Protein AF-00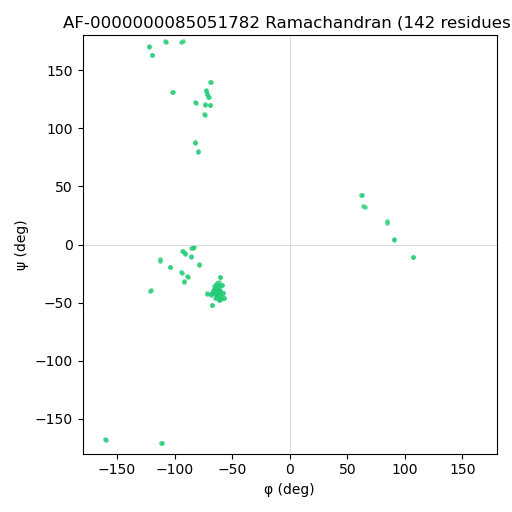00000085051782 (afdb_homodimer)

Radius of gyration: 15.24 Å; Cα contacts (8 Å, |Δi|>4): 209; chains: 2; bounding box: 27×44×33 Å

Organism: Asticcacaulis excentricus (strain ATCC 15261 / DSM 4724 / KCTC 12464 / NCIMB 9791 / VKM B-1370 / CB 48) (NCBI:txid573065)

InterPro domains:
  IPR009081 Phosphopantetheine binding ACP domain [PF00550] (8-69)
  IPR036736 ACP-like superfamily [G3DSA:1.10.1200.10] (5-72)
  IPR036736 ACP-like superfamily [SSF47336] (7-69)

Sequence (146 aa):
MDKAAFFAAIAEILEVDGSGLTGEENVRDIGNWDSLSVISFVAMVDSDLGRIVDGEKLKSAVTLNDLAAVAGLMDKAAFFAAIAEILEVDGSGLTGEENVRDIGNWDSLSVISFVAMVDSDLGRIVDGEKLKSAVTLNDLAAVAGL

Foldseek 3Di:
DDLLVLQVQLCVLQVHDSPPADFADFSVPRGPPDPSSVVSLQVCLCPVVVDHFDPVQVVPQGTSVSSVVSSVD/DDLLVLLVQLCVLQVHDSPPAPFADFSVPRGPPDPSSVVSLQVCLCPVVVDHFDPVQVVPQGTSVSSVVSSVD

Nearest PDB structures (foldseek):
  8jfh-assembly1_E  TM=8.331E-01  e=3.726E-03  Helicobacter pylori
  4ihf-assembly3_L  TM=8.035E-01  e=5.137E-03  Escherichia coli str. 'clone D i14'
  8rmc-assembly1_C  TM=7.681E-01  e=4.518E-03  Escherichia coli BL21(DE3)
  3eje-assembly1_A  TM=7.867E-01  e=5.842E-03  Escherichia coli K-12
  6smp-assembly2_D  TM=8.176E-01  e=2.112E-02  Photorhabdus luminescens

Structure (mmCIF, N/CA/C/O backbone):
data_AF-0000000085051782-model_v1
#
loop_
_entity.id
_entity.type
_entity.pdbx_description
1 polymer 'Carrier domain-containing protein'
#
loop_
_atom_site.group_PDB
_atom_site.id
_atom_site.type_symbol
_atom_site.label_atom_id
_atom_site.label_alt_id
_atom_site.label_comp_id
_atom_site.label_asym_id
_atom_site.label_entity_id
_atom_site.label_seq_id
_atom_site.pdbx_PDB_ins_code
_atom_site.Cartn_x
_atom_site.Cartn_y
_atom_site.Cartn_z
_atom_site.occupancy
_atom_site.B_iso_or_equiv
_atom_site.auth_seq_id
_atom_site.auth_comp_id
_atom_site.auth_asym_id
_atom_site.auth_atom_id
_atom_site.pdbx_PDB_model_num
ATOM 1 N N . MET A 1 1 ? 12.375 -15.25 -7.918 1 87.25 1 MET A N 1
ATOM 2 C CA . MET A 1 1 ? 10.945 -15.547 -7.91 1 87.25 1 MET A CA 1
ATOM 3 C C . MET A 1 1 ? 10.359 -15.438 -9.312 1 87.25 1 MET A C 1
ATOM 5 O O . MET A 1 1 ? 10.641 -14.477 -10.031 1 87.25 1 MET A O 1
ATOM 9 N N . ASP A 1 2 ? 9.688 -16.547 -9.758 1 93.12 2 ASP A N 1
ATOM 10 C CA . ASP A 1 2 ? 9.016 -16.453 -11.055 1 93.12 2 ASP A CA 1
ATOM 11 C C . ASP A 1 2 ? 7.559 -16.016 -10.883 1 93.12 2 ASP A C 1
ATOM 13 O O . ASP A 1 2 ? 7.105 -15.773 -9.766 1 93.12 2 ASP A O 1
ATOM 17 N N . LYS A 1 3 ? 6.816 -15.773 -11.969 1 95 3 LYS A N 1
ATOM 18 C CA . LYS A 1 3 ? 5.461 -15.234 -11.914 1 95 3 LYS A CA 1
ATOM 19 C C . LYS A 1 3 ? 4.523 -16.172 -11.156 1 95 3 LYS A C 1
ATOM 21 O O . LYS A 1 3 ? 3.654 -15.719 -10.406 1 95 3 LYS A O 1
ATOM 26 N N . ALA A 1 4 ? 4.707 -17.453 -11.391 1 95 4 ALA A N 1
ATOM 27 C CA . ALA A 1 4 ? 3.846 -18.422 -10.711 1 95 4 ALA A CA 1
ATOM 28 C C . ALA A 1 4 ? 3.98 -18.312 -9.195 1 95 4 ALA A C 1
ATOM 30 O O . ALA A 1 4 ? 2.977 -18.281 -8.477 1 95 4 ALA A O 1
ATOM 31 N N . ALA A 1 5 ? 5.184 -18.25 -8.727 1 95.38 5 ALA A N 1
ATOM 32 C CA . ALA A 1 5 ? 5.441 -18.062 -7.301 1 95.38 5 ALA A CA 1
ATOM 33 C C . ALA A 1 5 ? 4.895 -16.734 -6.809 1 95.38 5 ALA A C 1
ATOM 35 O O . ALA A 1 5 ? 4.391 -16.625 -5.688 1 95.38 5 ALA A O 1
ATOM 36 N N . PHE A 1 6 ? 5.055 -15.742 -7.691 1 96.88 6 PHE A N 1
ATOM 37 C CA . PHE A 1 6 ? 4.539 -14.414 -7.359 1 96.88 6 PHE A CA 1
ATOM 38 C C . PHE A 1 6 ? 3.027 -14.453 -7.172 1 96.88 6 PHE A C 1
ATOM 40 O O . PHE A 1 6 ? 2.502 -13.914 -6.199 1 96.88 6 PHE A O 1
ATOM 47 N N . PHE A 1 7 ? 2.35 -15.141 -8.023 1 97 7 PHE A N 1
ATOM 48 C CA . PHE A 1 7 ? 0.898 -15.227 -7.93 1 97 7 PHE A CA 1
ATOM 49 C C . PHE A 1 7 ? 0.485 -15.992 -6.676 1 97 7 PHE A C 1
ATOM 51 O O . PHE A 1 7 ? -0.502 -15.633 -6.027 1 97 7 PHE A O 1
ATOM 58 N N . ALA A 1 8 ? 1.239 -17.031 -6.402 1 96.31 8 ALA A N 1
ATOM 59 C CA . ALA A 1 8 ? 0.962 -17.797 -5.188 1 96.31 8 ALA A CA 1
ATOM 60 C C . ALA A 1 8 ? 1.106 -16.906 -3.947 1 96.31 8 ALA A C 1
ATOM 62 O O . ALA A 1 8 ? 0.298 -17 -3.02 1 96.31 8 ALA A O 1
ATOM 63 N N . ALA A 1 9 ? 2.15 -16.047 -3.963 1 96.25 9 ALA A N 1
ATOM 64 C CA . ALA A 1 9 ? 2.373 -15.133 -2.85 1 96.25 9 ALA A CA 1
A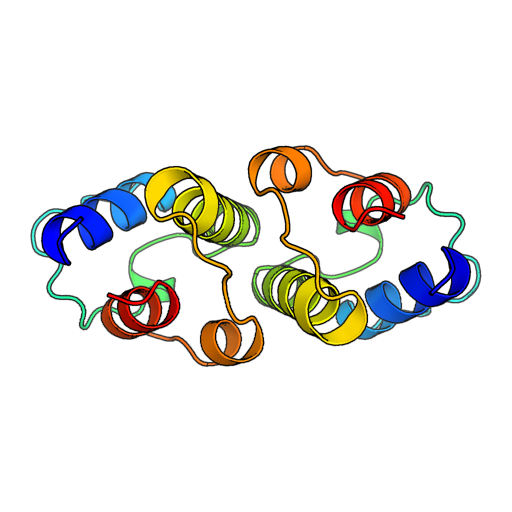TOM 65 C C . ALA A 1 9 ? 1.219 -14.148 -2.717 1 96.25 9 ALA A C 1
ATOM 67 O O . ALA A 1 9 ? 0.771 -13.852 -1.607 1 96.25 9 ALA A O 1
ATOM 68 N N . ILE A 1 10 ? 0.704 -13.609 -3.857 1 96.94 10 ILE A N 1
ATOM 69 C CA . ILE A 1 10 ? -0.42 -12.68 -3.838 1 96.94 10 ILE A CA 1
ATOM 70 C C . ILE A 1 10 ? -1.665 -13.383 -3.307 1 96.94 10 ILE A C 1
ATOM 72 O O . ILE A 1 10 ? -2.416 -12.82 -2.51 1 96.94 10 ILE A O 1
ATOM 76 N N . ALA A 1 11 ? -1.854 -14.633 -3.752 1 97.25 11 ALA A N 1
ATOM 77 C CA . ALA A 1 11 ? -2.996 -15.406 -3.273 1 97.25 11 ALA A CA 1
ATOM 78 C C . ALA A 1 11 ? -2.967 -15.547 -1.755 1 97.25 11 ALA A C 1
ATOM 80 O O . ALA A 1 11 ? -4.008 -15.477 -1.098 1 97.25 11 ALA A O 1
ATOM 81 N N . GLU A 1 12 ? -1.773 -15.797 -1.215 1 96.5 12 GLU A N 1
ATOM 82 C CA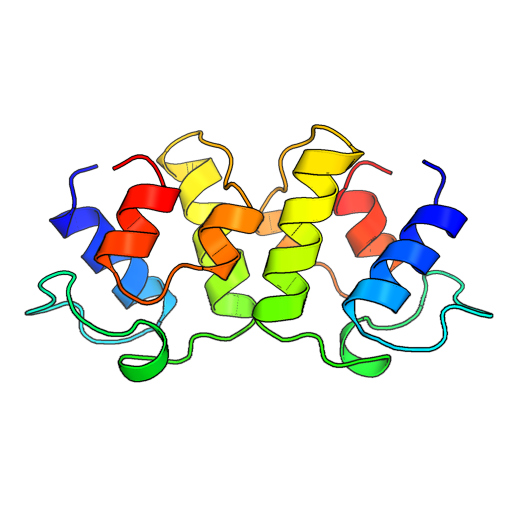 . GLU A 1 12 ? -1.617 -15.891 0.233 1 96.5 12 GLU A CA 1
ATOM 83 C C . GLU A 1 12 ? -1.971 -14.57 0.915 1 96.5 12 GLU A C 1
ATOM 85 O O . GLU A 1 12 ? -2.654 -14.562 1.941 1 96.5 12 GLU A O 1
ATOM 90 N N . ILE A 1 13 ? -1.507 -13.492 0.325 1 96.06 13 ILE A N 1
ATOM 91 C CA . ILE A 1 13 ? -1.797 -12.164 0.855 1 96.06 13 ILE A CA 1
ATOM 92 C C . ILE A 1 13 ? -3.305 -11.93 0.864 1 96.06 13 ILE A C 1
ATOM 94 O O . ILE A 1 13 ? -3.85 -11.383 1.828 1 96.06 13 ILE A O 1
ATOM 98 N N . LEU A 1 14 ? -3.982 -12.383 -0.164 1 96.06 14 LEU A N 1
ATOM 99 C CA . LEU A 1 14 ? -5.418 -12.172 -0.315 1 96.06 14 LEU A CA 1
ATOM 100 C C . LEU A 1 14 ? -6.207 -13.258 0.417 1 96.06 14 LEU A C 1
ATOM 102 O O . LEU A 1 14 ? -7.426 -13.156 0.555 1 96.06 14 LEU A O 1
ATOM 106 N N . GLU A 1 15 ? -5.477 -14.25 0.837 1 96.06 15 GLU A N 1
ATOM 107 C CA . GLU A 1 15 ? -6.07 -15.391 1.525 1 96.06 15 GLU A CA 1
ATOM 108 C C . GLU A 1 15 ? -7.062 -16.125 0.628 1 96.06 15 GLU A C 1
ATOM 110 O O . GLU A 1 15 ? -8.188 -16.422 1.046 1 96.06 15 GLU A O 1
ATOM 115 N N . VAL A 1 16 ? -6.746 -16.312 -0.561 1 96.06 16 VAL A N 1
ATOM 116 C CA . VAL A 1 16 ? -7.559 -17.047 -1.529 1 96.06 16 VAL A CA 1
ATOM 117 C C . VAL A 1 16 ? -6.762 -18.219 -2.104 1 96.06 16 VAL A C 1
ATOM 119 O O . VAL A 1 16 ? -5.562 -18.344 -1.848 1 96.06 16 VAL A O 1
ATOM 122 N N . ASP A 1 17 ? -7.441 -19.062 -2.848 1 95 17 ASP A N 1
ATOM 123 C CA . ASP A 1 17 ? -6.785 -20.172 -3.516 1 95 17 ASP A CA 1
ATOM 124 C C . ASP A 1 17 ? -5.961 -19.703 -4.707 1 95 17 ASP A C 1
ATOM 126 O O . ASP A 1 17 ? -6.488 -19.047 -5.613 1 95 17 ASP A O 1
ATOM 130 N N . GLY A 1 18 ? -4.762 -19.953 -4.699 1 93.94 18 GLY A N 1
ATOM 131 C CA . GLY A 1 18 ? -3.836 -19.5 -5.727 1 93.94 18 GLY A CA 1
ATOM 132 C C . GLY A 1 18 ? -3.775 -20.422 -6.926 1 93.94 18 GLY A C 1
ATOM 133 O O . GLY A 1 18 ? -3.107 -20.125 -7.918 1 93.94 18 GLY A O 1
ATOM 134 N N . SER A 1 19 ? -4.512 -21.484 -6.785 1 93 19 SER A N 1
ATOM 135 C CA . SER A 1 19 ? -4.465 -22.453 -7.879 1 93 19 SER A CA 1
ATOM 136 C C . SER A 1 19 ? -5.195 -21.938 -9.109 1 93 19 SER A C 1
ATOM 138 O O . SER A 1 19 ? -6.266 -21.328 -8.992 1 93 19 SER A O 1
ATOM 140 N N . GLY A 1 20 ? -4.609 -21.969 -10.219 1 91.12 20 GLY A N 1
ATOM 141 C CA . GLY A 1 20 ? -5.258 -21.625 -11.477 1 91.12 20 GLY A CA 1
ATOM 142 C C . GLY A 1 20 ? -5.125 -20.156 -11.828 1 91.12 20 GLY A C 1
ATOM 143 O O . GLY A 1 20 ? -5.789 -19.672 -12.75 1 91.12 20 GLY A O 1
ATOM 144 N N . LEU A 1 21 ? -4.41 -19.422 -11.086 1 94.75 21 LEU A N 1
ATOM 145 C CA . LEU A 1 21 ? -4.203 -18.016 -11.406 1 94.75 21 LEU A CA 1
ATOM 146 C C . LEU A 1 21 ? -3.299 -17.859 -12.625 1 94.75 21 LEU A C 1
ATOM 148 O O . LEU A 1 21 ? -2.209 -18.438 -12.672 1 94.75 21 LEU A O 1
ATOM 152 N N . THR A 1 22 ? -3.695 -17.141 -13.617 1 95.19 22 THR A N 1
ATOM 153 C CA . THR A 1 22 ? -2.969 -16.969 -14.867 1 95.19 22 THR A CA 1
ATOM 154 C C . THR A 1 22 ? -2.287 -15.609 -14.93 1 95.19 22 THR A C 1
ATOM 156 O O . THR A 1 22 ? -1.39 -15.391 -15.742 1 95.19 22 THR A O 1
ATOM 159 N N . GLY A 1 23 ? -2.725 -14.719 -14.148 1 97.06 23 GLY A N 1
ATOM 160 C CA . GLY A 1 23 ? -2.188 -13.367 -14.172 1 97.06 23 GLY A CA 1
ATOM 161 C C . GLY A 1 23 ? -3.137 -12.352 -14.789 1 97.06 23 GLY A C 1
ATOM 16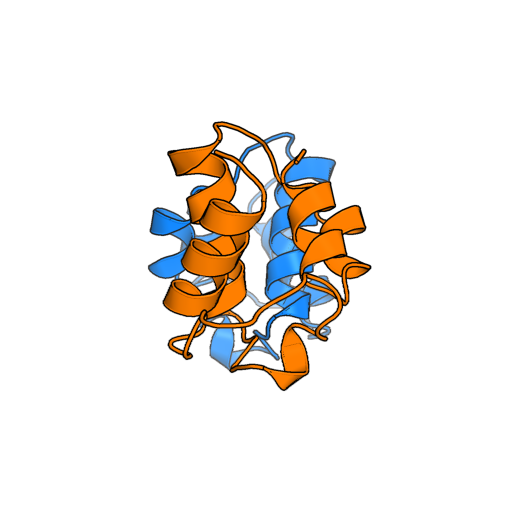2 O O . GLY A 1 23 ? -2.949 -11.148 -14.633 1 97.06 23 GLY A O 1
ATOM 163 N N . GLU A 1 24 ? -4.176 -12.883 -15.391 1 97.25 24 GLU A N 1
ATOM 164 C CA . GLU A 1 24 ? -5.113 -12 -16.078 1 97.25 24 GLU A CA 1
ATOM 165 C C . GLU A 1 24 ? -6.238 -11.555 -15.148 1 97.25 24 GLU A C 1
ATOM 167 O O . GLU A 1 24 ? -7.004 -10.648 -15.477 1 97.25 24 GLU A O 1
ATOM 172 N N . GLU A 1 25 ? -6.301 -12.125 -13.977 1 96.56 25 GLU A N 1
ATOM 173 C CA . GLU A 1 25 ? -7.371 -11.852 -13.023 1 96.56 25 GLU A CA 1
ATOM 174 C C . GLU A 1 25 ? -7.273 -10.43 -12.477 1 96.56 25 GLU A C 1
ATOM 176 O O . GLU A 1 25 ? -6.176 -9.945 -12.195 1 96.56 25 GLU A O 1
ATOM 181 N N . ASN A 1 26 ? -8.383 -9.82 -12.336 1 96.69 26 ASN A N 1
ATOM 182 C CA . ASN A 1 26 ? -8.461 -8.57 -11.594 1 96.69 26 ASN A CA 1
ATOM 183 C C . ASN A 1 26 ? -8.227 -8.781 -10.102 1 96.69 26 ASN A C 1
ATOM 185 O O . ASN A 1 26 ? -8.945 -9.547 -9.453 1 96.69 26 ASN A O 1
ATOM 189 N N . VAL A 1 27 ? -7.215 -8.148 -9.602 1 95.94 27 VAL A N 1
ATOM 190 C CA . VAL A 1 27 ? -6.785 -8.391 -8.227 1 95.94 27 VAL A CA 1
ATOM 191 C C . VAL A 1 27 ? -7.918 -8.039 -7.266 1 95.94 27 VAL A C 1
ATOM 193 O O . VAL A 1 27 ? -8.047 -8.656 -6.203 1 95.94 27 VAL A O 1
ATOM 196 N N . ARG A 1 28 ? -8.758 -7.164 -7.617 1 94.56 28 ARG A N 1
ATOM 197 C CA . ARG A 1 28 ? -9.852 -6.738 -6.75 1 94.56 28 ARG A CA 1
ATOM 198 C C . ARG A 1 28 ? -10.992 -7.754 -6.77 1 94.56 28 ARG A C 1
ATOM 200 O O . ARG A 1 28 ? -11.883 -7.707 -5.918 1 94.56 28 ARG A O 1
ATOM 207 N N . ASP A 1 29 ? -11 -8.617 -7.766 1 94.38 29 ASP A N 1
ATOM 208 C CA . ASP A 1 29 ? -12.086 -9.578 -7.934 1 94.38 29 ASP A CA 1
ATOM 209 C C . ASP A 1 29 ? -11.75 -10.906 -7.262 1 94.38 29 ASP A C 1
ATOM 211 O O . ASP A 1 29 ? -12.641 -11.711 -6.996 1 94.38 29 ASP A O 1
ATOM 215 N N . ILE A 1 30 ? -10.547 -11.148 -7.117 1 91.69 30 ILE A N 1
ATOM 216 C CA . ILE A 1 30 ? -10.172 -12.477 -6.664 1 91.69 30 ILE A CA 1
ATOM 217 C C . ILE A 1 30 ? -10.148 -12.516 -5.137 1 91.69 30 ILE A C 1
ATOM 219 O O . ILE A 1 30 ? -10.289 -13.586 -4.535 1 91.69 30 ILE A O 1
ATOM 223 N N . GLY A 1 31 ? -9.883 -11.406 -4.496 1 91.88 31 GLY A N 1
ATOM 224 C CA . GLY A 1 31 ? -9.852 -11.344 -3.045 1 91.88 31 GLY A CA 1
ATOM 225 C C . GLY A 1 31 ? -10.023 -9.938 -2.504 1 91.88 31 GLY A C 1
ATOM 226 O O . GLY A 1 31 ? -10.531 -9.055 -3.201 1 91.88 31 GLY A O 1
ATOM 227 N N . ASN A 1 32 ? -9.758 -9.852 -1.237 1 93.5 32 ASN A N 1
ATOM 228 C CA . ASN A 1 32 ? -9.891 -8.555 -0.578 1 93.5 32 ASN A CA 1
ATOM 229 C C . ASN A 1 32 ? -8.656 -7.688 -0.792 1 93.5 32 ASN A C 1
ATOM 231 O O . ASN A 1 32 ? -7.715 -7.734 -0.001 1 93.5 32 ASN A O 1
ATOM 235 N N . TRP A 1 33 ? -8.734 -6.961 -1.915 1 93.88 33 TRP A N 1
ATOM 236 C CA . TRP A 1 33 ? -7.688 -5.973 -2.145 1 93.88 33 TRP A CA 1
ATOM 237 C C . TRP A 1 33 ? -7.945 -4.707 -1.337 1 93.88 33 TRP A C 1
ATOM 239 O O . TRP A 1 33 ? -8.508 -3.738 -1.853 1 93.88 33 TRP A O 1
ATOM 249 N N . ASP A 1 34 ? -7.621 -4.762 -0.103 1 93.31 34 ASP A N 1
ATOM 250 C CA . ASP A 1 34 ? -7.801 -3.645 0.819 1 93.31 34 ASP A CA 1
ATOM 251 C C . ASP A 1 34 ? -6.453 -3.066 1.249 1 93.31 34 ASP A C 1
ATOM 253 O O . ASP A 1 34 ? -5.414 -3.424 0.696 1 93.31 34 ASP A O 1
ATOM 257 N N . SER A 1 35 ? -6.453 -2.201 2.195 1 93.81 35 SER A N 1
ATOM 258 C CA . SER A 1 35 ? -5.238 -1.519 2.629 1 93.81 35 SER A CA 1
ATOM 259 C C . SER A 1 35 ? -4.203 -2.51 3.154 1 93.81 35 SER A C 1
ATOM 261 O O . SER A 1 35 ? -3.023 -2.422 2.816 1 93.81 35 SER A O 1
ATOM 263 N N . LEU A 1 36 ? -4.625 -3.488 3.877 1 92.5 36 LEU A N 1
ATOM 264 C CA . LEU A 1 36 ? -3.705 -4.461 4.461 1 92.5 36 LEU A CA 1
ATOM 265 C C . LEU A 1 36 ? -3.045 -5.305 3.373 1 92.5 36 LEU A C 1
ATOM 267 O O . LEU A 1 36 ? -1.859 -5.629 3.467 1 92.5 36 LEU A O 1
ATOM 271 N N . SER A 1 37 ? -3.836 -5.703 2.383 1 96 37 SER A N 1
ATOM 272 C CA . SER A 1 37 ? -3.279 -6.492 1.29 1 96 37 SER A CA 1
ATOM 273 C C . SER A 1 37 ? -2.232 -5.703 0.513 1 96 37 SER A C 1
ATOM 275 O O . SER A 1 37 ? -1.196 -6.246 0.124 1 96 37 SER A O 1
ATOM 277 N N . VAL A 1 38 ? -2.543 -4.434 0.292 1 96.06 38 VAL A N 1
ATOM 278 C CA . VAL A 1 38 ? -1.595 -3.574 -0.411 1 96.06 38 VAL A CA 1
ATOM 279 C C . VAL A 1 38 ? -0.322 -3.424 0.418 1 96.06 38 VAL A C 1
ATOM 281 O O . VAL A 1 38 ? 0.787 -3.541 -0.108 1 96.06 38 VAL A O 1
ATOM 284 N N . ILE A 1 39 ? -0.458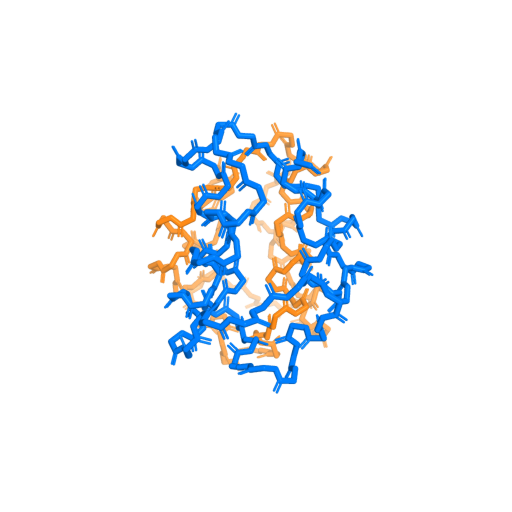 -3.174 1.669 1 95.56 39 ILE A N 1
ATOM 285 C CA . ILE A 1 39 ? 0.683 -3.055 2.57 1 95.56 39 ILE A CA 1
ATOM 286 C C . ILE A 1 39 ? 1.513 -4.336 2.525 1 95.56 39 ILE A C 1
ATOM 288 O O . ILE A 1 39 ? 2.738 -4.285 2.395 1 95.56 39 ILE A O 1
ATOM 292 N N . SER A 1 40 ? 0.822 -5.461 2.588 1 95.81 40 SER A N 1
ATOM 293 C CA . SER A 1 40 ? 1.501 -6.75 2.553 1 95.81 40 SER A CA 1
ATOM 294 C C . SER A 1 40 ? 2.229 -6.957 1.228 1 95.81 40 SER A C 1
ATOM 296 O O . SER A 1 40 ? 3.332 -7.504 1.198 1 95.81 40 SER A O 1
ATOM 298 N N . PHE A 1 41 ? 1.582 -6.512 0.123 1 96.69 41 PHE A N 1
ATOM 299 C CA . PHE A 1 41 ? 2.201 -6.609 -1.193 1 96.69 41 PHE A CA 1
ATOM 300 C C . PHE A 1 41 ? 3.494 -5.805 -1.244 1 96.69 41 PHE A C 1
ATOM 302 O O . PHE A 1 41 ? 4.535 -6.316 -1.664 1 96.69 41 PHE A O 1
ATOM 309 N N . VAL A 1 42 ? 3.451 -4.586 -0.784 1 94.69 42 VAL A N 1
ATOM 310 C CA . VAL A 1 42 ? 4.625 -3.715 -0.775 1 94.69 42 VAL A CA 1
ATOM 311 C C . VAL A 1 42 ? 5.719 -4.332 0.091 1 94.69 42 VAL A C 1
ATOM 313 O O . VAL A 1 42 ? 6.891 -4.352 -0.297 1 94.69 42 VAL A O 1
ATOM 316 N N . ALA A 1 43 ? 5.348 -4.844 1.247 1 93.31 43 ALA A N 1
ATOM 317 C CA . ALA A 1 43 ? 6.301 -5.492 2.143 1 93.31 43 ALA A CA 1
ATOM 318 C C . ALA A 1 43 ? 6.965 -6.688 1.467 1 93.31 43 ALA A C 1
ATOM 320 O O . ALA A 1 43 ? 8.18 -6.883 1.584 1 93.31 43 ALA A O 1
ATOM 321 N N . MET A 1 44 ? 6.133 -7.445 0.804 1 93.94 44 MET A N 1
ATOM 322 C CA . MET A 1 44 ? 6.641 -8.641 0.139 1 93.94 44 MET A CA 1
ATOM 323 C C . MET A 1 44 ? 7.633 -8.281 -0.959 1 93.94 44 MET A C 1
ATOM 325 O O . MET A 1 44 ? 8.672 -8.922 -1.099 1 93.94 44 MET A O 1
ATOM 329 N N . VAL A 1 45 ? 7.273 -7.238 -1.764 1 93.12 45 VAL A N 1
ATOM 330 C CA . VAL A 1 45 ? 8.164 -6.805 -2.836 1 93.12 45 VAL A CA 1
ATOM 331 C C . VAL A 1 45 ? 9.492 -6.344 -2.25 1 93.12 45 VAL A C 1
ATOM 333 O O . VAL A 1 45 ? 10.562 -6.691 -2.77 1 93.12 45 VAL A O 1
ATOM 336 N N . ASP A 1 46 ? 9.453 -5.641 -1.184 1 88.25 46 ASP A N 1
ATOM 337 C CA . ASP A 1 46 ? 10.664 -5.16 -0.513 1 88.25 46 ASP A CA 1
ATOM 338 C C . ASP A 1 46 ? 11.453 -6.32 0.087 1 88.25 46 ASP A C 1
ATOM 340 O O . ASP A 1 46 ? 12.625 -6.523 -0.25 1 88.25 46 ASP A O 1
ATOM 344 N N . SER A 1 47 ? 10.805 -7.133 0.858 1 87.69 47 SER A N 1
ATOM 345 C CA . SER A 1 47 ? 11.469 -8.18 1.629 1 87.69 47 SER A CA 1
ATOM 346 C C . SER A 1 47 ? 11.953 -9.305 0.727 1 87.69 47 SER A C 1
ATOM 348 O O . SER A 1 47 ? 13.078 -9.789 0.871 1 87.69 47 SER A O 1
ATOM 350 N N . ASP A 1 48 ? 11.133 -9.68 -0.208 1 90.5 48 ASP A N 1
ATOM 351 C CA . ASP A 1 48 ? 11.43 -10.867 -1.001 1 90.5 48 ASP A CA 1
ATOM 352 C C . ASP A 1 48 ? 12.203 -10.508 -2.266 1 90.5 48 ASP A C 1
ATOM 354 O O . ASP A 1 48 ? 13.016 -11.297 -2.752 1 90.5 48 ASP A O 1
ATOM 358 N N . LEU A 1 49 ? 11.977 -9.328 -2.832 1 90.12 49 LEU A N 1
ATOM 359 C CA . LEU A 1 49 ? 12.586 -8.984 -4.113 1 90.12 49 LEU A CA 1
ATOM 360 C C . LEU A 1 49 ? 13.609 -7.867 -3.953 1 90.12 49 LEU A C 1
ATOM 362 O O . LEU A 1 49 ? 14.391 -7.594 -4.867 1 90.12 49 LEU A O 1
ATOM 366 N N . GLY A 1 50 ? 13.602 -7.203 -2.852 1 86.31 50 GLY A N 1
ATOM 367 C CA . GLY A 1 50 ? 14.539 -6.117 -2.611 1 86.31 50 GLY A CA 1
ATOM 368 C C . GLY A 1 50 ? 14.328 -4.934 -3.541 1 86.31 50 GLY A C 1
ATOM 369 O O . GLY A 1 50 ? 15.289 -4.277 -3.941 1 86.31 50 GLY A O 1
ATOM 370 N N . ARG A 1 51 ? 13.109 -4.715 -3.91 1 87.06 51 ARG A N 1
ATOM 371 C CA . ARG A 1 51 ? 12.797 -3.666 -4.875 1 87.06 51 ARG A CA 1
ATOM 372 C C . ARG A 1 51 ? 11.859 -2.623 -4.266 1 87.06 51 ARG A C 1
ATOM 374 O O . ARG A 1 51 ? 11.203 -2.887 -3.262 1 87.06 51 ARG A O 1
ATOM 381 N N . ILE A 1 52 ? 11.828 -1.511 -4.941 1 83.88 52 ILE A N 1
ATOM 382 C CA . ILE A 1 52 ? 10.961 -0.416 -4.52 1 83.88 52 ILE A CA 1
ATOM 383 C C . ILE A 1 52 ? 9.711 -0.378 -5.395 1 83.88 52 ILE A C 1
ATOM 385 O O . ILE A 1 52 ? 9.805 -0.457 -6.621 1 83.88 52 ILE A O 1
ATOM 389 N N . VAL A 1 53 ? 8.586 -0.287 -4.754 1 90.62 53 VAL A N 1
ATOM 390 C CA . VAL A 1 53 ? 7.328 -0.241 -5.496 1 90.62 53 VAL A CA 1
ATOM 391 C C . VAL A 1 53 ? 7.062 1.183 -5.98 1 90.62 53 VAL A C 1
ATOM 393 O O . VAL A 1 53 ? 7.055 2.125 -5.184 1 90.62 53 VAL A O 1
ATOM 396 N N . ASP A 1 54 ? 6.93 1.294 -7.207 1 88.5 54 ASP A N 1
ATOM 397 C CA . ASP A 1 54 ? 6.492 2.562 -7.781 1 88.5 54 ASP A CA 1
ATOM 398 C C . ASP A 1 54 ? 5 2.787 -7.539 1 88.5 54 ASP A C 1
ATOM 400 O O . ASP A 1 54 ? 4.164 2.084 -8.109 1 88.5 54 ASP A O 1
ATOM 404 N N . GLY A 1 55 ? 4.645 3.768 -6.711 1 89.12 55 GLY A N 1
ATOM 405 C CA . GLY A 1 55 ? 3.266 4.035 -6.34 1 89.12 55 GLY A CA 1
ATOM 406 C C . GLY A 1 55 ? 2.391 4.406 -7.523 1 89.12 55 GLY A C 1
ATOM 407 O O . GLY A 1 55 ? 1.207 4.062 -7.559 1 89.12 55 GLY A O 1
ATOM 408 N N . GLU A 1 56 ? 2.967 5.109 -8.445 1 88.5 56 GLU A N 1
ATOM 409 C CA . GLU A 1 56 ? 2.197 5.504 -9.625 1 88.5 56 GLU A CA 1
ATOM 410 C C . GLU A 1 56 ? 1.855 4.297 -10.492 1 88.5 56 GLU A C 1
ATOM 412 O O . GLU A 1 56 ? 0.733 4.18 -10.984 1 88.5 56 GLU A O 1
ATOM 417 N N . LYS A 1 57 ? 2.84 3.424 -10.672 1 91.88 57 LYS A N 1
ATOM 418 C CA . LYS A 1 57 ? 2.586 2.189 -11.406 1 91.88 57 LYS A CA 1
ATOM 419 C C . LYS A 1 57 ? 1.59 1.302 -10.672 1 91.88 57 LYS A C 1
ATOM 421 O O . LYS A 1 57 ? 0.735 0.667 -11.289 1 91.88 57 LYS A O 1
ATOM 426 N N . LEU A 1 58 ? 1.73 1.262 -9.32 1 94.38 58 LEU A N 1
ATOM 427 C CA . LEU A 1 58 ? 0.836 0.451 -8.5 1 94.38 58 LEU A CA 1
ATOM 428 C C . LEU A 1 58 ? -0.598 0.962 -8.594 1 94.38 58 LEU A C 1
ATOM 430 O O . LEU A 1 58 ? -1.544 0.171 -8.609 1 94.38 58 LEU A O 1
ATOM 434 N N . LYS A 1 59 ? -0.776 2.242 -8.719 1 92.38 59 LYS A N 1
ATOM 435 C CA . LYS A 1 59 ? -2.096 2.855 -8.82 1 92.38 59 LYS A CA 1
ATOM 436 C C . LYS A 1 59 ? -2.822 2.391 -10.078 1 92.38 59 LYS A C 1
ATOM 438 O O . LYS A 1 59 ? -4.043 2.217 -10.07 1 92.38 59 LYS A O 1
ATOM 443 N N . SER A 1 60 ? -2.104 2.152 -11.078 1 93.88 60 SER A N 1
ATOM 444 C CA . SER A 1 60 ? -2.684 1.801 -12.367 1 93.88 60 SER A CA 1
ATOM 445 C C . SER A 1 60 ? -2.801 0.289 -12.531 1 93.88 60 SER A C 1
ATOM 447 O O . SER A 1 60 ? -3.373 -0.194 -13.508 1 93.88 60 SER A O 1
ATOM 449 N N . ALA A 1 61 ? -2.301 -0.474 -11.609 1 96.19 61 ALA A N 1
ATOM 450 C CA . ALA A 1 61 ? -2.303 -1.931 -11.711 1 96.19 61 ALA A CA 1
ATOM 451 C C . ALA A 1 61 ? -3.705 -2.494 -11.492 1 96.19 61 ALA A C 1
ATOM 453 O O . ALA A 1 61 ? -4.387 -2.125 -10.531 1 96.19 61 ALA A O 1
ATOM 454 N N . VAL A 1 62 ? -4.098 -3.35 -12.344 1 96.56 62 VAL A N 1
ATOM 455 C CA . VAL A 1 62 ? -5.441 -3.916 -12.266 1 96.56 62 VAL A CA 1
ATOM 456 C C . VAL A 1 62 ? -5.352 -5.434 -12.117 1 96.56 62 VAL A C 1
ATOM 458 O O . VAL A 1 62 ? -6.043 -6.02 -11.273 1 96.56 62 VAL A O 1
ATOM 461 N N . THR A 1 63 ? -4.414 -6.062 -12.828 1 97.75 63 THR A N 1
ATOM 462 C CA . THR A 1 63 ? -4.336 -7.52 -12.852 1 97.75 63 THR A CA 1
ATOM 463 C C . THR A 1 63 ? -3.133 -8.016 -12.055 1 97.75 63 THR A C 1
ATOM 465 O O . THR A 1 63 ? -2.27 -7.219 -11.672 1 97.75 63 THR A O 1
ATOM 468 N N . LEU A 1 64 ? -3.119 -9.32 -11.969 1 97.38 64 LEU A N 1
ATOM 469 C CA . LEU A 1 64 ? -1.969 -9.945 -11.336 1 97.38 64 LEU A CA 1
ATOM 470 C C . LEU A 1 64 ? -0.7 -9.711 -12.148 1 97.38 64 LEU A C 1
ATOM 472 O O . LEU A 1 64 ? 0.374 -9.5 -11.578 1 97.38 64 LEU A O 1
ATOM 476 N N . ASN A 1 65 ? -0.844 -9.711 -13.43 1 98 65 ASN A N 1
ATOM 477 C CA . ASN A 1 65 ? 0.291 -9.414 -14.297 1 98 65 ASN A CA 1
ATOM 478 C C . ASN A 1 65 ? 0.781 -7.977 -14.109 1 98 65 ASN A C 1
ATOM 480 O O . ASN A 1 65 ? 1.986 -7.723 -14.133 1 98 65 ASN A O 1
ATOM 484 N N . ASP A 1 66 ? -0.135 -7.059 -13.953 1 97.56 66 ASP A N 1
ATOM 485 C CA . ASP A 1 66 ? 0.248 -5.676 -13.688 1 97.56 66 ASP A CA 1
ATOM 486 C C . ASP A 1 66 ? 1.042 -5.57 -12.383 1 97.56 66 ASP A C 1
ATOM 488 O O . ASP A 1 66 ? 2.047 -4.855 -12.32 1 97.56 66 ASP A O 1
ATOM 492 N N . LEU A 1 67 ? 0.58 -6.328 -11.367 1 97.31 67 LEU A N 1
ATOM 493 C CA . LEU A 1 67 ? 1.293 -6.324 -10.102 1 97.31 67 LEU A CA 1
ATOM 494 C C . LEU A 1 67 ? 2.684 -6.934 -10.25 1 97.31 67 LEU A C 1
ATOM 496 O O . LEU A 1 67 ? 3.646 -6.449 -9.656 1 97.31 67 LEU A O 1
ATOM 500 N N . ALA A 1 68 ? 2.732 -7.977 -11.039 1 97.25 68 ALA A N 1
ATOM 501 C CA . ALA A 1 68 ? 4.035 -8.578 -11.305 1 97.25 68 ALA A CA 1
ATOM 502 C C . ALA A 1 68 ? 4.977 -7.578 -11.969 1 97.25 68 ALA A C 1
ATOM 504 O O . ALA A 1 68 ? 6.152 -7.496 -11.617 1 97.25 68 ALA A O 1
ATOM 505 N N . ALA A 1 69 ? 4.461 -6.84 -12.883 1 96.69 69 ALA A N 1
ATOM 506 C CA . ALA A 1 69 ? 5.254 -5.816 -13.562 1 96.69 69 ALA A CA 1
ATOM 507 C C . ALA A 1 69 ? 5.719 -4.746 -12.57 1 96.69 69 ALA A C 1
ATOM 509 O O . ALA A 1 69 ? 6.875 -4.312 -12.617 1 96.69 69 ALA A O 1
ATOM 510 N N . VAL A 1 70 ? 4.805 -4.348 -11.688 1 95.5 70 VAL A N 1
ATOM 511 C CA . VAL A 1 70 ? 5.141 -3.381 -10.648 1 95.5 70 VAL A CA 1
ATOM 512 C C . VAL A 1 70 ? 6.277 -3.92 -9.789 1 95.5 70 VAL A C 1
ATOM 514 O O . VAL A 1 70 ? 7.168 -3.168 -9.383 1 95.5 70 VAL A O 1
ATOM 517 N N . ALA A 1 71 ? 6.32 -5.195 -9.57 1 95.38 71 ALA A N 1
ATOM 518 C CA . ALA A 1 71 ? 7.332 -5.844 -8.734 1 95.38 71 ALA A CA 1
ATOM 519 C C . ALA A 1 71 ? 8.602 -6.121 -9.531 1 95.38 71 ALA A C 1
ATOM 521 O O . ALA A 1 71 ? 9.609 -6.559 -8.977 1 95.38 71 ALA A O 1
ATOM 522 N N . GLY A 1 72 ? 8.547 -5.785 -10.797 1 94.31 72 GLY A N 1
ATOM 523 C CA . GLY A 1 72 ? 9.727 -5.953 -11.633 1 94.31 72 GLY A CA 1
ATOM 524 C C . GLY A 1 72 ? 9.859 -7.355 -12.195 1 94.31 72 GLY A C 1
ATOM 525 O O . GLY A 1 72 ? 10.977 -7.816 -12.461 1 94.31 72 GLY A O 1
ATOM 526 N N . LEU A 1 73 ? 8.789 -8.031 -12.203 1 93.38 73 LEU A N 1
ATOM 527 C CA . LEU A 1 73 ? 8.789 -9.383 -12.766 1 93.38 73 LEU A CA 1
ATOM 528 C C . LEU A 1 73 ? 8.156 -9.398 -14.148 1 93.38 73 LEU A C 1
ATOM 530 O O . LEU A 1 73 ? 7.332 -8.539 -14.469 1 93.38 73 LEU A O 1
ATOM 534 N N . MET B 1 1 ? 11.148 17.781 4.09 1 87.31 1 MET B N 1
ATOM 535 C CA . MET B 1 1 ? 9.758 17.812 4.543 1 87.31 1 MET B CA 1
ATOM 536 C C . MET B 1 1 ? 9.672 17.625 6.055 1 87.31 1 MET B C 1
ATOM 538 O O . MET B 1 1 ? 10.344 16.75 6.613 1 87.31 1 MET B O 1
ATOM 542 N N . ASP B 1 2 ? 8.969 18.562 6.73 1 93.19 2 ASP B N 1
ATOM 543 C CA . ASP B 1 2 ? 8.766 18.375 8.164 1 93.19 2 ASP B CA 1
ATOM 544 C C . ASP B 1 2 ? 7.438 17.688 8.445 1 93.19 2 ASP B C 1
ATOM 546 O O . ASP B 1 2 ? 6.719 17.312 7.512 1 93.19 2 ASP B O 1
ATOM 550 N N . LYS B 1 3 ? 7.113 17.328 9.703 1 94.94 3 LYS B N 1
ATOM 551 C CA . LYS B 1 3 ? 5.938 16.547 10.055 1 94.94 3 LYS B CA 1
ATOM 552 C C . LYS B 1 3 ? 4.652 17.266 9.664 1 94.94 3 LYS B C 1
ATOM 554 O O . LYS B 1 3 ? 3.693 16.641 9.203 1 94.94 3 LYS B O 1
ATOM 559 N N . ALA B 1 4 ? 4.648 18.578 9.852 1 95.06 4 ALA B N 1
ATOM 560 C CA . ALA B 1 4 ? 3.455 19.344 9.508 1 95.06 4 ALA B CA 1
ATOM 561 C C . ALA B 1 4 ? 3.127 19.203 8.023 1 95.06 4 ALA B C 1
ATOM 563 O O . ALA B 1 4 ? 1.973 18.969 7.656 1 95.06 4 ALA B O 1
ATOM 564 N N . ALA B 1 5 ? 4.121 19.359 7.211 1 95.31 5 ALA B N 1
ATOM 565 C CA . ALA B 1 5 ? 3.945 19.188 5.77 1 95.31 5 ALA B CA 1
ATOM 566 C C . ALA B 1 5 ? 3.537 17.766 5.426 1 95.31 5 ALA B C 1
ATOM 568 O O . ALA B 1 5 ? 2.738 17.531 4.516 1 95.31 5 ALA B O 1
ATOM 569 N N . PHE B 1 6 ? 4.145 16.844 6.188 1 96.94 6 PHE B N 1
ATOM 570 C CA . PHE B 1 6 ? 3.811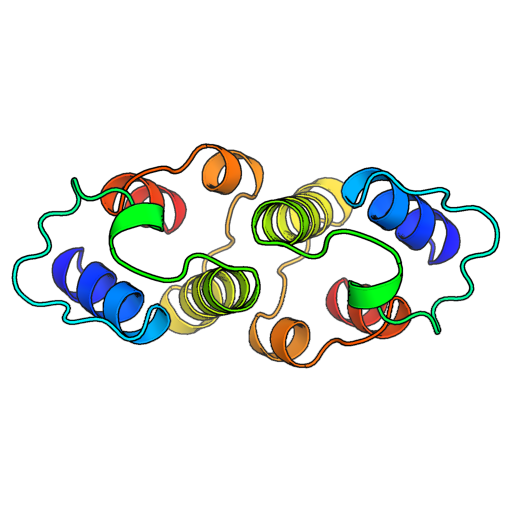 15.43 5.992 1 96.94 6 PHE B CA 1
ATOM 571 C C . PHE B 1 6 ? 2.338 15.18 6.289 1 96.94 6 PHE B C 1
ATOM 573 O O . PHE B 1 6 ? 1.646 14.523 5.512 1 96.94 6 PHE B O 1
ATOM 580 N N . PHE B 1 7 ? 1.845 15.734 7.34 1 97 7 PHE B N 1
ATOM 581 C CA . PHE B 1 7 ? 0.446 15.547 7.707 1 97 7 PHE B CA 1
ATOM 582 C C . PHE B 1 7 ? -0.476 16.172 6.668 1 97 7 PHE B C 1
ATOM 584 O O . PHE B 1 7 ? -1.529 15.625 6.352 1 97 7 PHE B O 1
ATOM 591 N N . ALA B 1 8 ? -0.048 17.344 6.203 1 96.25 8 ALA B N 1
ATOM 592 C CA . ALA B 1 8 ? -0.831 18 5.156 1 96.25 8 ALA B CA 1
ATOM 593 C C . ALA B 1 8 ? -0.916 17.125 3.908 1 96.25 8 ALA B C 1
ATOM 595 O O . ALA B 1 8 ? -1.974 17.031 3.283 1 96.25 8 ALA B O 1
ATOM 596 N N . ALA B 1 9 ? 0.217 16.484 3.572 1 96.25 9 ALA B N 1
ATOM 597 C CA . ALA B 1 9 ? 0.251 15.586 2.418 1 96.25 9 ALA B CA 1
ATOM 598 C C . ALA B 1 9 ? -0.674 14.391 2.621 1 96.25 9 ALA B C 1
ATOM 600 O O . ALA B 1 9 ? -1.383 13.984 1.699 1 96.25 9 ALA B O 1
ATOM 601 N N . ILE B 1 10 ? -0.697 13.812 3.846 1 96.88 10 ILE B N 1
ATOM 602 C CA . ILE B 1 10 ? -1.571 12.688 4.148 1 96.88 10 ILE B CA 1
ATOM 603 C C . ILE B 1 10 ? -3.031 13.125 4.059 1 96.88 10 ILE B C 1
ATOM 605 O O . ILE B 1 10 ? -3.871 12.398 3.518 1 96.88 10 ILE B O 1
ATOM 609 N N . ALA B 1 11 ? -3.299 14.32 4.586 1 97.19 11 ALA B N 1
ATOM 610 C CA . ALA B 1 11 ? -4.66 14.852 4.52 1 97.19 11 ALA B CA 1
ATOM 611 C C . ALA B 1 11 ? -5.137 14.953 3.072 1 97.19 11 ALA B C 1
ATOM 613 O O . ALA B 1 11 ? -6.297 14.664 2.775 1 97.19 11 ALA B O 1
ATOM 614 N N . GLU B 1 12 ? -4.238 15.406 2.191 1 96.44 12 GLU B N 1
ATOM 615 C CA . GLU B 1 12 ? -4.566 15.484 0.772 1 96.44 12 GLU B CA 1
ATOM 616 C C . GLU B 1 12 ? -4.859 14.102 0.193 1 96.44 12 GLU B C 1
ATOM 618 O O . GLU B 1 12 ? -5.816 13.938 -0.565 1 96.44 12 GLU B O 1
ATOM 623 N N . ILE B 1 13 ? -4.047 13.148 0.577 1 95.88 13 ILE B N 1
ATOM 624 C CA . ILE B 1 13 ? -4.23 11.781 0.12 1 95.88 13 ILE B CA 1
ATOM 625 C C . ILE B 1 13 ? -5.594 11.258 0.578 1 95.88 13 ILE B C 1
ATOM 627 O O . ILE B 1 13 ? -6.297 10.594 -0.183 1 95.88 13 ILE B O 1
ATOM 631 N N . LEU B 1 14 ? -5.98 11.609 1.786 1 96 14 LEU B N 1
ATOM 632 C CA . LEU B 1 14 ? -7.23 11.133 2.371 1 96 14 LEU B CA 1
ATOM 633 C C . LEU B 1 14 ? -8.398 12.023 1.957 1 96 14 LEU B C 1
ATOM 635 O O . LEU B 1 14 ? -9.555 11.688 2.203 1 96 14 LEU B O 1
ATOM 639 N N . GLU B 1 15 ? -8.039 13.141 1.367 1 95.94 15 GLU B N 1
ATOM 640 C CA . GLU B 1 15 ? -9.016 14.125 0.937 1 95.94 15 GLU B CA 1
ATOM 641 C C . GLU B 1 15 ? -9.797 14.688 2.125 1 95.94 15 GLU B C 1
ATOM 643 O O . GLU B 1 15 ? -11.031 14.75 2.09 1 95.94 15 GLU B O 1
ATOM 648 N N . VAL B 1 16 ? -9.164 14.961 3.15 1 95.88 16 VAL B N 1
ATOM 649 C CA . VAL B 1 16 ? -9.75 15.539 4.352 1 95.88 16 VAL B CA 1
ATOM 650 C C . VAL B 1 16 ? -9.055 16.859 4.68 1 95.88 16 VAL B C 1
ATOM 652 O O . VAL B 1 16 ? -8.039 17.203 4.066 1 95.88 16 VAL B O 1
ATOM 655 N N . ASP B 1 17 ? -9.633 17.578 5.637 1 95 17 ASP B N 1
ATOM 656 C CA . ASP B 1 17 ? -9.023 18.828 6.098 1 95 17 ASP B CA 1
ATOM 657 C C . ASP B 1 17 ? -7.789 18.547 6.953 1 95 17 ASP B C 1
ATOM 659 O O . ASP B 1 17 ? -7.871 17.844 7.961 1 95 17 ASP B O 1
ATOM 663 N N . GLY B 1 18 ? -6.719 19 6.566 1 93.81 18 GLY B N 1
ATOM 664 C CA . GLY B 1 18 ? -5.453 18.766 7.238 1 93.81 18 GLY B CA 1
ATOM 665 C C . GLY B 1 18 ? -5.195 19.719 8.391 1 93.81 18 GLY B C 1
ATOM 666 O O . GLY B 1 18 ? -4.207 19.578 9.109 1 93.81 18 GLY B O 1
ATOM 667 N N . SER B 1 19 ? -6.133 20.625 8.523 1 93.06 19 SER B N 1
ATOM 668 C CA . SER B 1 19 ? -5.934 21.609 9.578 1 93.06 19 SER B CA 1
ATOM 669 C C . SER B 1 19 ? -6.129 21 10.953 1 93.06 19 SER B C 1
ATOM 671 O O . SER B 1 19 ? -7.047 20.188 11.156 1 93.06 19 SER B O 1
ATOM 673 N N . GLY B 1 20 ? -5.242 21.188 11.828 1 91.12 20 GLY B N 1
ATOM 674 C CA . GLY B 1 20 ? -5.387 20.766 13.211 1 91.12 20 GLY B CA 1
ATOM 675 C C . GLY B 1 20 ? -4.871 19.359 13.469 1 91.12 20 GLY B C 1
ATOM 676 O O . GLY B 1 20 ? -5.098 18.781 14.531 1 91.12 20 GLY B O 1
ATOM 677 N N . LEU B 1 21 ? -4.309 18.734 12.508 1 94.69 21 LEU B N 1
ATOM 678 C CA . LEU B 1 21 ? -3.744 17.406 12.703 1 94.69 21 LEU B CA 1
ATOM 679 C C . LEU B 1 21 ? -2.496 17.469 13.578 1 94.69 21 LEU B C 1
ATOM 681 O O . LEU B 1 21 ? -1.577 18.25 13.305 1 94.69 21 LEU B O 1
ATOM 685 N N . THR B 1 22 ? -2.414 16.719 14.609 1 95.25 22 THR B N 1
ATOM 686 C CA . THR B 1 22 ? -1.318 16.734 15.57 1 95.25 22 THR B CA 1
ATOM 687 C C . THR B 1 22 ? -0.403 15.531 15.367 1 95.25 22 THR B C 1
ATOM 689 O O . THR B 1 22 ? 0.73 15.516 15.852 1 95.25 22 THR B O 1
ATOM 692 N N . GLY B 1 23 ? -0.882 14.555 14.734 1 97.12 23 GLY B N 1
ATOM 693 C CA . GLY B 1 23 ? -0.116 13.328 14.547 1 97.12 23 GLY B CA 1
ATOM 694 C C . GLY B 1 23 ? -0.614 12.18 15.391 1 97.12 23 GLY B C 1
ATOM 695 O O . GLY B 1 23 ? -0.254 11.023 15.148 1 97.12 23 GLY B O 1
ATOM 696 N N . GLU B 1 24 ? -1.489 12.508 16.312 1 97.19 24 GLU B N 1
ATOM 697 C CA . GLU B 1 24 ? -1.979 11.484 17.234 1 97.19 24 GLU B CA 1
ATOM 698 C C . GLU B 1 24 ? -3.234 10.812 16.688 1 97.19 24 GLU B C 1
ATOM 700 O O . GLU B 1 24 ? -3.672 9.781 17.219 1 97.19 24 GLU B O 1
ATOM 705 N N . GLU B 1 25 ? -3.754 11.32 15.617 1 96.5 25 GLU B N 1
ATOM 706 C CA . GLU B 1 25 ? -5 10.82 15.039 1 96.5 25 GLU B CA 1
ATOM 707 C C . GLU B 1 25 ? -4.809 9.43 14.438 1 96.5 25 GLU B C 1
ATOM 709 O O . GLU B 1 25 ? -3.783 9.148 13.812 1 96.5 25 GLU B O 1
ATOM 714 N N . ASN B 1 26 ? -5.773 8.617 14.641 1 96.62 26 ASN B N 1
ATOM 715 C CA . ASN B 1 26 ? -5.836 7.348 13.922 1 96.62 26 ASN B CA 1
ATOM 716 C C . ASN B 1 26 ? -6.129 7.559 12.438 1 96.62 26 ASN B C 1
ATOM 718 O O . ASN B 1 26 ? -7.152 8.148 12.078 1 96.62 26 ASN B O 1
ATOM 722 N N . VAL B 1 27 ? -5.227 7.117 11.625 1 95.88 27 VAL B N 1
ATOM 723 C CA . VAL B 1 27 ? -5.305 7.398 10.195 1 95.88 27 VAL B CA 1
ATOM 724 C C . VAL B 1 27 ? -6.594 6.812 9.625 1 95.88 27 VAL B C 1
ATOM 726 O O . VAL B 1 27 ? -7.172 7.363 8.688 1 95.88 27 VAL B O 1
ATOM 729 N N . ARG B 1 28 ? -7.102 5.801 10.195 1 94.44 28 ARG B N 1
ATOM 730 C CA . ARG B 1 28 ? -8.312 5.156 9.703 1 94.44 28 ARG B CA 1
ATOM 731 C C . ARG B 1 28 ? -9.555 5.938 10.109 1 94.44 28 ARG B C 1
ATOM 733 O O . ARG B 1 28 ? -10.648 5.699 9.586 1 94.44 28 ARG B O 1
ATOM 740 N N . ASP B 1 29 ? -9.414 6.816 11.062 1 94.25 29 ASP B N 1
ATOM 741 C CA . ASP B 1 29 ? -10.547 7.559 11.594 1 94.25 29 ASP B CA 1
ATOM 742 C C . ASP B 1 29 ? -10.695 8.914 10.898 1 94.25 29 ASP B C 1
ATOM 744 O O . ASP B 1 29 ? -11.758 9.539 10.969 1 94.25 29 ASP B O 1
ATOM 748 N N . ILE B 1 30 ? -9.672 9.359 10.383 1 91.38 30 ILE B N 1
ATOM 749 C CA . ILE B 1 30 ? -9.711 10.727 9.883 1 91.38 30 ILE B CA 1
ATOM 750 C C . ILE B 1 30 ? -10.18 10.727 8.43 1 91.38 30 ILE B C 1
ATOM 752 O O . ILE B 1 30 ? -10.688 11.742 7.934 1 91.38 30 ILE B O 1
ATOM 756 N N . GLY B 1 31 ? -9.945 9.656 7.707 1 91.62 31 GLY B N 1
ATOM 757 C CA . GLY B 1 31 ? -10.359 9.57 6.312 1 91.62 31 GLY B CA 1
ATOM 758 C C . GLY B 1 31 ? -10.43 8.141 5.805 1 91.62 31 GLY B C 1
ATOM 759 O O . GLY B 1 31 ? -10.531 7.199 6.594 1 91.62 31 GLY B O 1
ATOM 760 N N . ASN B 1 32 ? -10.547 8.078 4.52 1 93.38 32 ASN B N 1
ATOM 761 C CA . ASN B 1 32 ? -10.641 6.77 3.889 1 93.38 32 ASN B CA 1
ATOM 762 C C . ASN B 1 32 ? -9.258 6.148 3.686 1 93.38 32 ASN B C 1
ATOM 764 O O . ASN B 1 32 ? -8.633 6.34 2.639 1 93.38 32 ASN B O 1
ATOM 768 N N . TRP B 1 33 ? -8.836 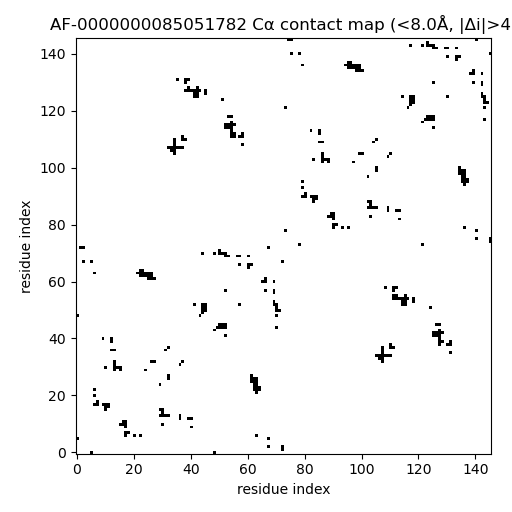5.453 4.758 1 93.88 33 TRP B N 1
ATOM 769 C CA . TRP B 1 33 ? -7.602 4.684 4.621 1 93.88 33 TRP B CA 1
ATOM 770 C C . TRP B 1 33 ? -7.859 3.369 3.895 1 93.88 33 TRP B C 1
ATOM 772 O O . TRP B 1 33 ? -8.07 2.334 4.531 1 93.88 33 TRP B O 1
ATOM 782 N N . ASP B 1 34 ? -7.938 3.451 2.623 1 93.38 34 ASP B N 1
ATOM 783 C CA . ASP B 1 34 ? -8.188 2.293 1.77 1 93.38 34 ASP B CA 1
ATOM 784 C C . ASP B 1 34 ? -6.965 1.962 0.919 1 93.38 34 ASP B C 1
ATOM 786 O O . ASP B 1 34 ? -5.887 2.521 1.131 1 93.38 34 ASP B O 1
ATOM 790 N N . SER B 1 35 ? -7.098 1.088 -0.003 1 93.88 35 SER B N 1
ATOM 791 C CA . SER B 1 35 ? -5.977 0.629 -0.818 1 93.88 35 SER B CA 1
ATOM 792 C C . SER B 1 35 ? -5.363 1.777 -1.611 1 93.88 35 SER B C 1
ATOM 794 O O . SER B 1 35 ? -4.141 1.918 -1.665 1 93.88 35 SER B O 1
ATOM 796 N N . LEU B 1 36 ? -6.176 2.643 -2.119 1 92.38 36 LEU B N 1
ATOM 797 C CA . LEU B 1 36 ? -5.684 3.75 -2.93 1 92.38 36 LEU B CA 1
ATOM 798 C C . LEU B 1 36 ? -4.883 4.734 -2.08 1 92.38 36 LEU B C 1
ATOM 800 O O . LEU B 1 36 ? -3.873 5.273 -2.535 1 92.38 36 LEU B O 1
ATOM 804 N N . SER B 1 37 ? -5.391 5.004 -0.885 1 95.88 37 SER B N 1
ATOM 805 C CA . SER B 1 37 ? -4.676 5.914 0.001 1 95.88 37 SER B CA 1
ATOM 806 C C . SER B 1 37 ? -3.307 5.355 0.383 1 95.88 37 SER B C 1
ATOM 808 O O . SER B 1 37 ? -2.324 6.098 0.444 1 95.88 37 SER B O 1
ATOM 810 N N . VAL B 1 38 ? -3.281 4.055 0.637 1 96 38 VAL B N 1
ATOM 811 C CA . VAL B 1 38 ? -2.018 3.41 0.979 1 96 38 VAL B CA 1
ATOM 812 C C . VAL B 1 38 ? -1.064 3.477 -0.213 1 96 38 VAL B C 1
ATOM 814 O O . VAL B 1 38 ? 0.113 3.809 -0.055 1 96 38 VAL B O 1
ATOM 817 N N . ILE B 1 39 ? -1.529 3.18 -1.36 1 95.56 39 ILE B N 1
ATOM 818 C CA . ILE B 1 39 ? -0.73 3.252 -2.578 1 95.56 39 ILE B CA 1
ATOM 819 C C . ILE B 1 39 ? -0.183 4.668 -2.754 1 95.56 39 ILE B C 1
ATOM 821 O O . ILE B 1 39 ? 1.009 4.848 -3.014 1 95.56 39 ILE B O 1
ATOM 825 N N . SER B 1 40 ? -1.065 5.637 -2.562 1 95.69 40 SER B N 1
ATOM 826 C CA . SER B 1 40 ? -0.664 7.035 -2.701 1 95.69 40 SER B CA 1
ATOM 827 C C . SER B 1 40 ? 0.389 7.41 -1.664 1 95.69 40 SER B C 1
ATOM 829 O O . SER B 1 40 ? 1.324 8.156 -1.965 1 95.69 40 SER B O 1
ATOM 831 N N . PHE B 1 41 ? 0.224 6.879 -0.428 1 96.69 41 PHE B N 1
ATOM 832 C CA . PHE B 1 41 ? 1.194 7.129 0.63 1 96.69 41 PHE B CA 1
ATOM 833 C C . PHE B 1 41 ? 2.564 6.582 0.248 1 96.69 41 PHE B C 1
ATOM 835 O O . PHE B 1 41 ? 3.57 7.293 0.34 1 96.69 41 PHE B O 1
ATOM 842 N N . VAL B 1 42 ? 2.611 5.375 -0.219 1 94.62 42 VAL B N 1
ATOM 843 C CA . VAL B 1 42 ? 3.861 4.742 -0.621 1 94.62 42 VAL B CA 1
ATOM 844 C C . VAL B 1 42 ? 4.492 5.527 -1.768 1 94.62 42 VAL B C 1
ATOM 846 O O . VAL B 1 42 ? 5.703 5.773 -1.768 1 94.62 42 VAL B O 1
ATOM 849 N N . ALA B 1 43 ? 3.684 5.922 -2.723 1 93.25 43 ALA B N 1
ATOM 850 C CA . ALA B 1 43 ? 4.168 6.711 -3.854 1 93.25 43 ALA B CA 1
ATOM 851 C C . ALA B 1 43 ? 4.773 8.031 -3.383 1 93.25 43 ALA B C 1
ATOM 853 O O . ALA B 1 43 ? 5.824 8.445 -3.871 1 93.25 43 ALA B O 1
ATOM 854 N N . MET B 1 44 ? 4.066 8.641 -2.471 1 93.81 44 MET B N 1
ATOM 855 C CA . MET B 1 44 ? 4.52 9.93 -1.961 1 93.81 44 MET B CA 1
ATOM 856 C C . MET B 1 44 ? 5.855 9.789 -1.243 1 93.81 44 MET B C 1
ATOM 858 O O . MET B 1 44 ? 6.75 10.625 -1.416 1 93.81 44 MET B O 1
ATOM 862 N N . VAL B 1 45 ? 5.961 8.727 -0.402 1 93.06 45 VAL B N 1
ATOM 863 C CA . VAL B 1 45 ? 7.207 8.508 0.324 1 93.06 45 VAL B CA 1
ATOM 864 C C . VAL B 1 45 ? 8.352 8.289 -0.665 1 93.06 45 VAL B C 1
ATOM 866 O O . VAL B 1 45 ? 9.438 8.844 -0.493 1 93.06 45 VAL B O 1
ATOM 869 N N . ASP B 1 46 ? 8.117 7.559 -1.69 1 88.31 46 ASP B N 1
ATOM 870 C CA . ASP B 1 46 ? 9.117 7.297 -2.719 1 88.31 46 ASP B CA 1
ATOM 871 C C . ASP B 1 46 ? 9.445 8.57 -3.502 1 88.31 46 ASP B C 1
ATOM 873 O O . ASP B 1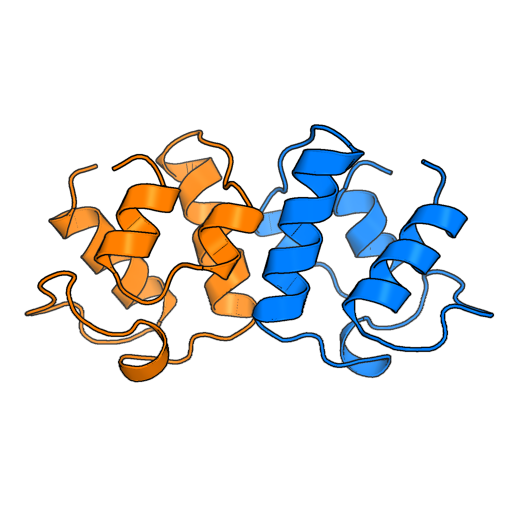 46 ? 10.602 8.992 -3.547 1 88.31 46 ASP B O 1
ATOM 877 N N . SER B 1 47 ? 8.438 9.219 -3.996 1 87.62 47 SER B N 1
ATOM 878 C CA . SER B 1 47 ? 8.617 10.352 -4.902 1 87.62 47 SER B CA 1
ATOM 879 C C . SER B 1 47 ? 9.141 11.578 -4.16 1 87.62 47 SER B C 1
ATOM 881 O O . SER B 1 47 ? 10.055 12.258 -4.637 1 87.62 47 SER B O 1
ATOM 883 N N . ASP B 1 48 ? 8.602 11.805 -3.012 1 90.38 48 ASP B N 1
ATOM 884 C CA . ASP B 1 48 ? 8.898 13.055 -2.314 1 90.38 48 ASP B CA 1
ATOM 885 C C . ASP B 1 48 ? 10.094 12.883 -1.371 1 90.38 48 ASP B C 1
ATOM 887 O O . ASP B 1 48 ? 10.844 13.836 -1.143 1 90.38 48 ASP B O 1
ATOM 891 N N . LEU B 1 49 ? 10.281 11.711 -0.799 1 90 49 LEU B N 1
ATOM 892 C CA . LEU B 1 49 ? 11.312 11.539 0.214 1 90 49 LEU B CA 1
ATOM 893 C C . LEU B 1 49 ? 12.43 10.625 -0.297 1 90 49 LEU B C 1
ATOM 895 O O . LEU B 1 49 ? 13.492 10.539 0.318 1 90 49 LEU B O 1
ATOM 899 N N . GLY B 1 50 ? 12.211 9.961 -1.365 1 86.25 50 GLY B N 1
ATOM 900 C CA . GLY B 1 50 ? 13.211 9.062 -1.92 1 86.25 50 GLY B CA 1
ATOM 901 C C . GLY B 1 50 ? 13.539 7.895 -1.011 1 86.25 50 GLY B C 1
ATOM 902 O O . GLY B 1 50 ? 14.688 7.445 -0.95 1 86.25 50 GLY B O 1
ATOM 903 N N . ARG B 1 51 ? 12.562 7.438 -0.28 1 87.12 51 ARG B N 1
ATOM 904 C CA . ARG B 1 51 ? 12.773 6.379 0.7 1 87.12 51 ARG B CA 1
ATOM 905 C C . ARG B 1 51 ? 11.914 5.16 0.383 1 87.12 51 ARG B C 1
ATOM 907 O O . ARG B 1 51 ? 10.93 5.262 -0.348 1 87.12 51 ARG B O 1
ATOM 914 N N . ILE B 1 52 ? 12.305 4.078 0.998 1 84.12 52 ILE B N 1
ATOM 915 C CA . ILE B 1 52 ? 11.578 2.824 0.833 1 84.12 52 ILE B CA 1
ATOM 916 C C . ILE B 1 52 ? 10.695 2.576 2.057 1 84.12 52 ILE B C 1
ATOM 918 O O . ILE B 1 52 ? 11.156 2.707 3.195 1 84.12 52 ILE B O 1
ATOM 922 N N . VAL B 1 53 ? 9.461 2.262 1.796 1 90.69 53 VAL B N 1
ATOM 923 C CA . VAL B 1 53 ? 8.531 2.002 2.893 1 90.69 53 VAL B CA 1
ATOM 924 C C . VAL B 1 53 ? 8.711 0.572 3.395 1 90.69 53 VAL B C 1
ATOM 926 O O . VAL B 1 53 ? 8.633 -0.381 2.615 1 90.69 53 VAL B O 1
ATOM 929 N N . ASP B 1 54 ? 9 0.472 4.602 1 88.69 54 ASP B N 1
ATOM 930 C CA . ASP B 1 54 ? 9.008 -0.836 5.25 1 88.69 54 ASP B CA 1
ATOM 931 C C . ASP B 1 54 ? 7.594 -1.351 5.48 1 88.69 54 ASP B C 1
ATOM 933 O O . ASP B 1 54 ? 6.855 -0.803 6.305 1 88.69 54 ASP B O 1
ATOM 937 N N . GLY B 1 55 ? 7.191 -2.406 4.77 1 89.31 55 GLY B N 1
ATOM 938 C CA . GLY B 1 55 ? 5.844 -2.945 4.836 1 89.31 55 GLY B CA 1
ATOM 939 C C . GLY B 1 55 ? 5.469 -3.443 6.223 1 89.31 55 GLY B C 1
ATOM 940 O O . GLY B 1 55 ? 4.316 -3.33 6.637 1 89.31 55 GLY B O 1
ATOM 941 N N . GLU B 1 56 ? 6.426 -3.986 6.902 1 88.62 56 GLU B N 1
ATOM 942 C CA . GLU B 1 56 ? 6.152 -4.484 8.25 1 88.62 56 GLU B CA 1
ATOM 943 C C . GLU B 1 56 ? 5.875 -3.338 9.219 1 88.62 56 GLU B C 1
ATOM 945 O O . GLU B 1 56 ? 4.961 -3.422 10.039 1 88.62 56 GLU B O 1
ATOM 950 N N . LYS B 1 57 ? 6.672 -2.301 9.094 1 92 57 LYS B N 1
ATOM 951 C CA . LYS B 1 57 ? 6.434 -1.114 9.914 1 92 57 LYS B CA 1
ATOM 952 C C . LYS B 1 57 ? 5.105 -0.455 9.547 1 92 57 LYS B C 1
ATOM 954 O O . LYS B 1 57 ? 4.383 0.025 10.422 1 92 57 LYS B O 1
ATOM 959 N N . LEU B 1 58 ? 4.82 -0.419 8.242 1 94.5 58 LEU B N 1
ATOM 960 C CA . LEU B 1 58 ? 3.578 0.18 7.773 1 94.5 58 LEU B CA 1
ATOM 961 C C . LEU B 1 58 ? 2.371 -0.59 8.297 1 94.5 58 LEU B C 1
ATOM 963 O O . LEU B 1 58 ? 1.344 0.007 8.633 1 94.5 58 LEU B O 1
ATOM 967 N N . LYS B 1 59 ? 2.475 -1.905 8.414 1 92.5 59 LYS B N 1
ATOM 968 C CA . LYS B 1 59 ? 1.396 -2.756 8.906 1 92.5 59 LYS B CA 1
ATOM 969 C C . LYS B 1 59 ? 1.027 -2.395 10.344 1 92.5 59 LYS B C 1
ATOM 971 O O . LYS B 1 59 ? -0.143 -2.465 10.727 1 92.5 59 LYS B O 1
ATOM 976 N N . SER B 1 60 ? 1.965 -1.969 11.07 1 93.88 60 SER B N 1
ATOM 977 C CA . SER B 1 60 ? 1.763 -1.694 12.492 1 93.88 60 SER B CA 1
ATOM 978 C C . SER B 1 60 ? 1.412 -0.229 12.727 1 93.88 60 SER B C 1
ATOM 980 O O . SER B 1 60 ? 1.089 0.165 13.844 1 93.88 60 SER B O 1
ATOM 982 N N . ALA B 1 61 ? 1.443 0.573 11.727 1 96.19 61 ALA B N 1
ATOM 983 C CA . ALA B 1 61 ? 1.191 2.004 11.867 1 96.19 61 ALA B CA 1
ATOM 984 C C . ALA B 1 61 ? -0.288 2.279 12.125 1 96.19 61 ALA B C 1
ATOM 986 O O . ALA B 1 61 ? -1.153 1.757 11.414 1 96.19 61 ALA B O 1
ATOM 987 N N . VAL B 1 62 ? -0.548 3.088 13.078 1 96.5 62 VAL B N 1
ATOM 988 C CA . VAL B 1 62 ? -1.929 3.383 13.453 1 96.5 62 VAL B CA 1
ATOM 989 C C . VAL B 1 62 ? -2.188 4.883 13.32 1 96.5 62 VAL B C 1
ATOM 991 O O . VAL B 1 62 ? -3.211 5.297 12.773 1 96.5 62 VAL B O 1
ATOM 994 N N . THR B 1 63 ? -1.216 5.703 13.711 1 97.75 63 THR B N 1
ATOM 995 C CA . THR B 1 63 ? -1.413 7.148 13.758 1 97.75 63 THR B CA 1
ATOM 996 C C . THR B 1 63 ? -0.638 7.84 12.641 1 97.75 63 THR B C 1
ATOM 998 O O . THR B 1 63 ? 0.198 7.215 11.984 1 97.75 63 THR B O 1
ATOM 1001 N N . LEU B 1 64 ? -0.897 9.117 12.609 1 97.38 64 LEU B N 1
ATOM 1002 C CA . LEU B 1 64 ? -0.147 9.938 11.664 1 97.38 64 LEU B CA 1
ATOM 1003 C C . LEU B 1 64 ? 1.333 9.969 12.031 1 97.38 64 LEU B C 1
ATOM 1005 O O . LEU B 1 64 ? 2.195 9.945 11.148 1 97.38 64 LEU B O 1
ATOM 1009 N N . ASN B 1 65 ? 1.601 9.969 13.289 1 98 65 ASN B N 1
ATOM 1010 C CA . ASN B 1 65 ? 2.986 9.922 13.742 1 98 65 ASN B CA 1
ATOM 1011 C C . ASN B 1 65 ? 3.656 8.602 13.367 1 98 65 ASN B C 1
ATOM 1013 O O . ASN B 1 65 ? 4.832 8.586 13 1 98 65 ASN B O 1
ATOM 1017 N N . ASP B 1 66 ? 2.934 7.523 13.469 1 97.56 66 ASP B N 1
ATOM 1018 C CA . ASP B 1 66 ? 3.471 6.23 13.055 1 97.56 66 ASP B CA 1
ATOM 1019 C C . ASP B 1 66 ? 3.816 6.238 11.562 1 97.56 66 ASP B C 1
ATOM 1021 O O . ASP B 1 66 ? 4.867 5.73 11.164 1 97.56 66 ASP B O 1
ATOM 1025 N N . LEU B 1 67 ? 2.92 6.859 10.773 1 97.31 67 LEU B N 1
ATOM 1026 C CA . LEU B 1 67 ? 3.184 6.953 9.344 1 97.31 67 LEU B CA 1
ATOM 1027 C C . LEU B 1 67 ? 4.41 7.816 9.07 1 97.31 67 LEU B C 1
ATOM 1029 O O . LEU B 1 67 ? 5.207 7.508 8.188 1 97.31 67 LEU B O 1
ATOM 1033 N N . ALA B 1 68 ? 4.504 8.875 9.844 1 97.31 68 ALA B N 1
ATOM 1034 C CA . ALA B 1 68 ? 5.688 9.727 9.703 1 97.31 68 ALA B CA 1
ATOM 1035 C C . ALA B 1 68 ? 6.961 8.945 10.008 1 97.31 68 ALA B C 1
ATOM 1037 O O . ALA B 1 68 ? 7.961 9.07 9.297 1 97.31 68 ALA B O 1
ATOM 1038 N N . ALA B 1 69 ? 6.914 8.148 11.016 1 96.75 69 ALA B N 1
ATOM 1039 C CA . ALA B 1 69 ? 8.055 7.316 11.375 1 96.75 69 ALA B CA 1
ATOM 1040 C C . ALA B 1 69 ? 8.383 6.324 10.258 1 96.75 69 ALA B C 1
ATOM 1042 O O . ALA B 1 69 ? 9.555 6.121 9.93 1 96.75 69 ALA B O 1
ATOM 1043 N N . VAL B 1 70 ? 7.336 5.734 9.695 1 95.56 70 VAL B N 1
ATOM 1044 C CA . VAL B 1 70 ? 7.508 4.816 8.57 1 95.56 70 VAL B CA 1
ATOM 1045 C C . VAL B 1 70 ? 8.195 5.535 7.414 1 95.56 70 VAL B C 1
ATOM 1047 O O . VAL B 1 70 ? 9.047 4.957 6.73 1 95.56 70 VAL B O 1
ATOM 1050 N N . ALA B 1 71 ? 7.918 6.781 7.23 1 95.38 71 ALA B N 1
ATOM 1051 C CA . ALA B 1 71 ? 8.477 7.586 6.148 1 95.38 71 ALA B CA 1
ATOM 1052 C C . ALA B 1 71 ? 9.852 8.125 6.516 1 95.38 71 ALA B C 1
ATOM 1054 O O . ALA B 1 71 ? 10.531 8.734 5.684 1 95.38 71 ALA B O 1
ATOM 1055 N N . GLY B 1 72 ? 10.266 7.824 7.73 1 94.38 72 GLY B N 1
ATOM 1056 C CA . GLY B 1 72 ? 11.594 8.242 8.164 1 94.38 72 GLY B CA 1
ATOM 1057 C C . GLY B 1 72 ? 11.625 9.656 8.703 1 94.38 72 GLY B C 1
ATOM 1058 O O . GLY B 1 72 ? 12.656 10.328 8.633 1 94.38 72 GLY B O 1
ATOM 1059 N N . LEU B 1 73 ? 10.492 10.125 9.039 1 93.44 73 LEU B N 1
ATOM 1060 C CA . LEU B 1 73 ? 10.398 11.461 9.617 1 93.44 73 LEU B CA 1
ATOM 1061 C C . LEU B 1 73 ? 10.234 11.391 11.133 1 93.44 73 LEU B C 1
ATOM 1063 O O . LEU B 1 73 ? 9.734 10.398 11.656 1 93.44 73 LEU B O 1
#

pLDDT: mean 94.03, std 3.12, range [83.88, 98.0]

Solvent-accessible surface area (backbone atoms only — not comparable to full-atom values): 8004 Å² total; per-residue (Å²): 133,54,70,69,57,49,47,39,53,50,18,57,61,38,69,42,82,43,76,85,71,82,32,77,50,45,46,67,73,69,34,62,65,34,37,67,33,48,36,48,49,50,21,44,34,33,72,76,66,70,44,74,71,48,21,70,57,52,67,70,40,52,26,44,46,41,47,35,44,44,65,71,91,134,55,68,69,56,48,46,40,52,51,17,57,60,37,69,42,83,42,78,86,69,82,33,78,51,45,47,67,74,69,33,62,65,34,36,66,33,48,34,50,48,48,22,44,35,33,72,74,66,70,44,73,69,50,21,69,58,52,68,69,40,53,25,44,46,42,48,34,46,46,65,71,91

Secondary structure (DSSP, 8-state):
--HHHHHHHHHHHHTS--TT--S-SBHHHHS--SHHHHHHHHHHIIIII-----HHHHHH--BHHHHHHHTT-/--HHHHHHHHHHHHTS--TT--S-SBHHHHS--SHHHHHHHHHHIIIII-----HHHHHH--BHHHHHHHTT-